Protein AF-A0A520WQX9-F1 (afdb_monomer)

Sequence (98 aa):
MEQYLPVLTLGVLGVLFVLLSIVASRLLAPERNTVAKRSAYECGITDQVAIPERFPVKFYLVAMLFIMFDIEIVFWYPWAVANDELGLFGLVAMTIFA

Solvent-accessible surface area (backbone atoms only — not comparable to full-atom values): 6171 Å² total; per-residue (Å²): 113,78,80,51,49,62,57,52,52,51,53,53,50,52,53,49,50,54,53,50,49,54,52,49,47,66,73,71,49,85,87,75,91,46,72,84,74,73,49,83,91,53,93,85,58,78,90,67,89,73,73,89,71,81,77,69,65,67,60,55,55,53,50,54,51,48,53,55,52,52,55,50,50,61,60,47,50,61,51,68,75,45,41,88,82,40,48,71,62,45,53,53,53,50,67,70,71,107

Structure (mmCIF, N/CA/C/O backbone):
data_AF-A0A520WQX9-F1
#
_entry.id   AF-A0A520WQX9-F1
#
loop_
_atom_site.group_PDB
_atom_site.id
_atom_site.type_symbol
_atom_site.label_atom_id
_atom_site.label_alt_id
_atom_site.label_comp_id
_atom_site.label_asym_id
_atom_site.label_entity_id
_atom_site.label_seq_id
_atom_site.pdbx_PDB_ins_code
_atom_site.Cartn_x
_atom_site.Cartn_y
_atom_site.Cartn_z
_atom_site.occupancy
_atom_site.B_iso_or_equiv
_atom_site.auth_seq_id
_atom_site.auth_comp_id
_atom_site.auth_asym_id
_atom_site.auth_atom_id
_atom_site.pdbx_PDB_model_num
ATOM 1 N N . MET A 1 1 ? 9.703 -1.768 23.730 1.00 62.31 1 MET A N 1
ATOM 2 C CA . MET A 1 1 ? 10.526 -1.230 22.620 1.00 62.31 1 MET A CA 1
ATOM 3 C C . MET A 1 1 ? 11.532 -2.249 22.095 1.00 62.31 1 MET A C 1
ATOM 5 O O . MET A 1 1 ? 11.623 -2.371 20.884 1.00 62.31 1 MET A O 1
ATOM 9 N N . GLU A 1 2 ? 12.182 -3.036 22.962 1.00 79.62 2 GLU A N 1
ATOM 10 C CA . GLU A 1 2 ? 13.033 -4.196 22.600 1.00 79.62 2 GLU A CA 1
ATOM 11 C C . GLU A 1 2 ? 12.425 -5.090 21.497 1.00 79.62 2 GLU A C 1
ATOM 13 O O . GLU A 1 2 ? 13.100 -5.499 20.562 1.00 79.62 2 GLU A O 1
ATOM 18 N N . GLN A 1 3 ? 11.111 -5.320 21.549 1.00 86.75 3 GLN A N 1
ATOM 19 C CA . GLN A 1 3 ? 10.391 -6.204 20.627 1.00 86.75 3 GLN A CA 1
ATOM 20 C C . GLN A 1 3 ? 10.190 -5.641 19.206 1.00 86.75 3 GLN A C 1
ATOM 22 O O . GLN A 1 3 ? 9.895 -6.397 18.286 1.00 86.75 3 GLN A O 1
ATOM 27 N N . TYR A 1 4 ? 10.391 -4.334 19.001 1.00 92.50 4 TYR A N 1
ATOM 28 C CA . TYR A 1 4 ? 10.351 -3.705 17.672 1.00 92.50 4 TYR A CA 1
ATOM 29 C C . TYR A 1 4 ? 11.709 -3.735 16.964 1.00 92.50 4 TYR A C 1
ATOM 31 O O . TYR A 1 4 ? 11.772 -3.568 15.746 1.00 92.50 4 TYR A O 1
ATOM 39 N N . LEU A 1 5 ? 12.795 -3.974 17.707 1.00 93.62 5 LEU A N 1
ATOM 40 C CA . LEU A 1 5 ? 14.146 -4.050 17.158 1.00 93.62 5 LEU A CA 1
ATOM 41 C C . LEU A 1 5 ? 14.257 -5.183 16.115 1.00 93.62 5 LEU A C 1
ATOM 43 O O . LEU A 1 5 ? 14.700 -4.889 15.005 1.00 93.62 5 LEU A O 1
ATOM 47 N N . PRO A 1 6 ? 13.752 -6.415 16.358 1.00 94.31 6 PRO A N 1
ATOM 48 C CA . PRO A 1 6 ? 13.700 -7.459 15.334 1.00 94.31 6 PRO A CA 1
ATOM 49 C C . PRO A 1 6 ? 12.962 -7.034 14.058 1.00 94.31 6 PRO A C 1
ATOM 51 O O . PRO A 1 6 ? 13.465 -7.250 12.958 1.00 94.31 6 PRO A O 1
ATOM 54 N N . VAL A 1 7 ? 11.811 -6.364 14.185 1.00 94.75 7 VAL A N 1
ATOM 55 C CA . VAL A 1 7 ? 11.006 -5.908 13.037 1.00 94.75 7 VAL A CA 1
ATOM 56 C C . VAL A 1 7 ? 11.786 -4.909 12.183 1.00 94.75 7 VAL A C 1
ATOM 58 O O . VAL A 1 7 ? 11.866 -5.064 10.964 1.00 94.75 7 VAL A O 1
ATOM 61 N N . LEU A 1 8 ? 12.422 -3.921 12.819 1.00 95.44 8 LEU A N 1
ATOM 62 C CA . LEU A 1 8 ? 13.261 -2.950 12.119 1.00 95.44 8 LEU A CA 1
ATOM 63 C C . LEU A 1 8 ? 14.471 -3.613 11.461 1.00 95.44 8 LEU A C 1
ATOM 65 O O . LEU A 1 8 ? 14.759 -3.333 10.299 1.00 95.44 8 LEU A O 1
ATOM 69 N N . THR A 1 9 ? 15.157 -4.513 12.168 1.00 95.69 9 THR A N 1
ATOM 70 C CA . THR A 1 9 ? 16.325 -5.210 11.609 1.00 95.69 9 THR A CA 1
ATOM 71 C C . THR A 1 9 ? 15.962 -6.058 10.395 1.00 95.69 9 THR A C 1
ATOM 73 O O . THR A 1 9 ? 16.687 -6.014 9.405 1.00 95.69 9 THR A O 1
ATOM 76 N N . LEU A 1 10 ? 14.823 -6.758 10.414 1.00 96.75 10 LEU A N 1
ATOM 77 C CA . LEU A 1 10 ? 14.329 -7.517 9.264 1.00 96.75 10 LEU A CA 1
ATOM 78 C C . LEU A 1 10 ? 13.960 -6.600 8.095 1.00 96.75 10 LEU A C 1
ATOM 80 O O . LEU A 1 10 ? 14.308 -6.906 6.956 1.00 96.75 10 LEU A O 1
ATOM 84 N N . GLY A 1 11 ? 13.316 -5.461 8.368 1.00 97.06 11 GLY A N 1
ATOM 85 C CA . GLY A 1 11 ? 13.018 -4.455 7.348 1.00 97.06 11 GLY A CA 1
ATOM 86 C C . GLY A 1 11 ? 14.286 -3.931 6.668 1.00 97.06 11 GLY A C 1
ATOM 87 O O . GLY A 1 11 ? 14.378 -3.925 5.440 1.00 97.06 11 GLY A O 1
ATOM 88 N N . VAL A 1 12 ? 15.301 -3.571 7.459 1.00 97.62 12 VAL A N 1
ATOM 89 C CA . VAL A 1 12 ? 16.604 -3.110 6.952 1.00 97.62 12 VAL A CA 1
ATOM 90 C C . VAL A 1 12 ? 17.316 -4.211 6.167 1.00 97.62 12 VAL A C 1
ATOM 92 O O . VAL A 1 12 ? 17.809 -3.949 5.070 1.00 97.62 12 VAL A O 1
ATOM 95 N N . LEU A 1 13 ? 17.344 -5.442 6.683 1.00 98.06 13 LEU A N 1
ATOM 96 C CA . LEU A 1 13 ? 17.959 -6.584 6.007 1.00 98.06 13 LEU A CA 1
ATOM 97 C C . LEU A 1 13 ? 17.274 -6.869 4.661 1.00 98.06 13 LEU A C 1
ATOM 99 O O . LEU A 1 13 ? 17.959 -7.115 3.672 1.00 98.06 13 LEU A O 1
ATOM 103 N N . GLY A 1 14 ? 15.941 -6.790 4.606 1.00 98.00 14 GLY A N 1
ATOM 104 C CA . GLY A 1 14 ? 15.163 -6.973 3.381 1.00 98.00 14 GLY A CA 1
ATOM 105 C C . GLY A 1 14 ? 15.482 -5.914 2.326 1.00 98.00 14 GLY A C 1
ATOM 106 O O . GLY A 1 14 ? 15.764 -6.252 1.176 1.00 98.00 14 GLY A O 1
ATOM 107 N N . VAL A 1 15 ? 15.526 -4.639 2.720 1.00 98.00 15 VAL A N 1
ATOM 108 C CA . VAL A 1 15 ? 15.932 -3.545 1.821 1.00 98.00 15 VAL A CA 1
ATOM 109 C C . VAL A 1 15 ? 17.370 -3.740 1.337 1.00 98.00 15 VAL A C 1
ATOM 111 O O . VAL A 1 15 ? 17.641 -3.635 0.140 1.00 98.00 15 VAL A O 1
ATOM 114 N N . LEU A 1 16 ? 18.291 -4.076 2.241 1.00 98.25 16 LEU A N 1
ATOM 115 C CA . LEU A 1 16 ? 19.694 -4.321 1.912 1.00 98.25 16 LEU A CA 1
ATOM 116 C C . LEU A 1 16 ? 19.851 -5.499 0.942 1.00 98.25 16 LEU A C 1
ATOM 118 O O . LEU A 1 16 ? 20.606 -5.399 -0.022 1.00 98.25 16 LEU A O 1
ATOM 122 N N . PHE A 1 17 ? 19.094 -6.577 1.135 1.00 97.94 17 PHE A N 1
ATOM 123 C CA . PHE A 1 17 ? 19.074 -7.721 0.229 1.00 97.94 17 PHE A CA 1
ATOM 124 C C . PHE A 1 17 ? 18.594 -7.339 -1.178 1.00 97.94 17 PHE A C 1
ATOM 126 O O . PHE A 1 17 ? 19.224 -7.733 -2.162 1.00 97.94 17 PHE A O 1
ATOM 133 N N . VAL A 1 18 ? 17.528 -6.536 -1.293 1.00 98.00 18 VAL A N 1
ATOM 134 C CA . VAL A 1 18 ? 17.037 -6.033 -2.590 1.00 98.00 18 VAL A CA 1
ATOM 135 C C . VAL A 1 18 ? 18.105 -5.186 -3.282 1.00 98.00 18 VAL A C 1
ATOM 137 O O . VAL A 1 18 ? 18.399 -5.405 -4.458 1.00 98.00 18 VAL A O 1
ATOM 140 N N . LEU A 1 19 ? 18.732 -4.257 -2.558 1.00 97.94 19 LEU A N 1
ATOM 141 C CA . LEU A 1 19 ? 19.773 -3.388 -3.110 1.00 97.94 19 LEU A CA 1
ATOM 142 C C . LEU A 1 19 ? 20.998 -4.184 -3.572 1.00 97.94 19 LEU A C 1
ATOM 144 O O . LEU A 1 19 ? 21.449 -4.006 -4.705 1.00 97.94 19 LEU A O 1
ATOM 148 N N . LEU A 1 20 ? 21.501 -5.099 -2.738 1.00 97.62 20 LEU A N 1
ATOM 149 C CA . LEU A 1 20 ? 22.619 -5.973 -3.096 1.00 97.62 20 LEU A CA 1
ATOM 150 C C . LEU A 1 20 ? 22.286 -6.844 -4.306 1.00 97.62 20 LEU A C 1
ATOM 152 O O . LEU A 1 20 ? 23.122 -6.984 -5.194 1.00 97.62 20 LEU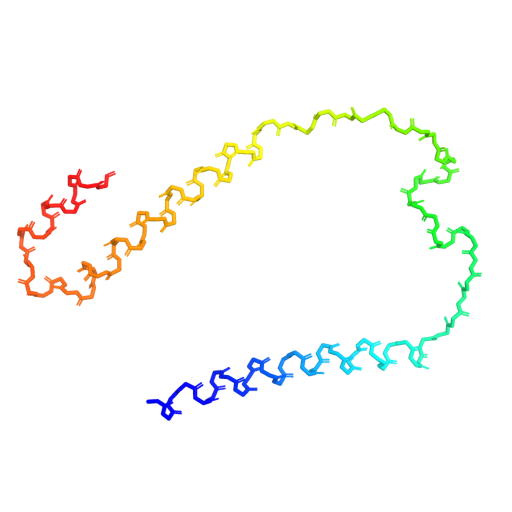 A O 1
ATOM 156 N N . SER A 1 21 ? 21.066 -7.377 -4.384 1.00 97.12 21 SER A N 1
ATOM 157 C CA . SER A 1 21 ? 20.620 -8.191 -5.519 1.00 97.12 21 SER A CA 1
ATOM 158 C C . SER A 1 21 ? 20.581 -7.385 -6.818 1.00 97.12 21 SER A C 1
ATOM 160 O O . SER A 1 21 ? 21.030 -7.872 -7.855 1.00 97.12 21 SER A O 1
ATOM 162 N N . ILE A 1 22 ? 20.107 -6.136 -6.776 1.00 96.50 22 ILE A N 1
ATOM 163 C CA . ILE A 1 22 ? 20.110 -5.237 -7.941 1.00 96.50 22 ILE A CA 1
ATOM 164 C C . ILE A 1 22 ? 21.546 -4.917 -8.375 1.00 96.50 22 ILE A C 1
ATOM 166 O O . ILE A 1 22 ? 21.846 -4.961 -9.570 1.00 96.50 22 ILE A O 1
ATOM 170 N N . VAL A 1 23 ? 22.441 -4.621 -7.428 1.00 96.44 23 VAL A N 1
ATOM 171 C CA . VAL A 1 23 ? 23.857 -4.335 -7.715 1.00 96.44 23 VAL A CA 1
ATOM 172 C C . VAL A 1 23 ? 24.552 -5.565 -8.298 1.00 96.44 23 VAL A C 1
ATOM 174 O O . VAL A 1 23 ? 25.181 -5.464 -9.348 1.00 96.44 23 VAL A O 1
ATOM 177 N N . ALA A 1 24 ? 24.391 -6.732 -7.675 1.00 96.00 24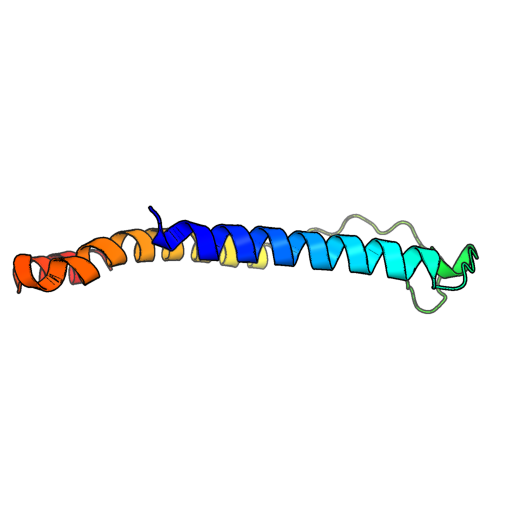 ALA A N 1
ATOM 178 C CA . ALA A 1 24 ? 24.952 -7.988 -8.161 1.00 96.00 24 ALA A CA 1
ATOM 179 C C . ALA A 1 24 ? 24.426 -8.335 -9.559 1.00 96.00 24 ALA A C 1
ATOM 181 O O . ALA A 1 24 ? 25.213 -8.682 -10.434 1.00 96.00 24 ALA A O 1
ATOM 182 N N . SER A 1 25 ? 23.121 -8.170 -9.797 1.00 94.00 25 SER A N 1
ATOM 183 C CA . SER A 1 25 ? 22.509 -8.369 -11.114 1.00 94.00 25 SER A CA 1
ATOM 184 C C . SER A 1 25 ? 23.143 -7.464 -12.172 1.00 94.00 25 SER A C 1
ATOM 186 O O . SER A 1 25 ? 23.531 -7.945 -13.231 1.00 94.00 25 SER A O 1
ATOM 188 N N . ARG A 1 26 ? 23.351 -6.176 -11.875 1.00 90.62 26 ARG A N 1
ATOM 189 C CA . ARG A 1 26 ? 24.012 -5.249 -12.811 1.00 90.62 26 ARG A CA 1
ATOM 190 C C . ARG A 1 26 ? 25.485 -5.573 -13.066 1.00 90.62 26 ARG A C 1
ATOM 192 O O . ARG A 1 26 ? 25.951 -5.325 -14.170 1.00 90.62 26 ARG A O 1
ATOM 199 N N . LEU A 1 27 ? 26.209 -6.090 -12.072 1.00 93.38 27 LEU A N 1
ATOM 200 C CA . LEU A 1 27 ? 27.633 -6.427 -12.203 1.00 93.38 27 LEU A CA 1
ATOM 201 C C . LEU A 1 27 ? 27.869 -7.765 -12.917 1.00 93.38 27 LEU A C 1
ATOM 203 O O . LEU A 1 27 ? 28.851 -7.906 -13.639 1.00 93.38 27 LEU A O 1
ATOM 207 N N . LEU A 1 28 ? 26.995 -8.750 -12.694 1.00 94.38 28 LEU A N 1
ATOM 208 C CA . LEU A 1 28 ? 27.136 -10.107 -13.230 1.00 94.38 28 LEU A CA 1
ATOM 209 C C . LEU A 1 28 ? 26.424 -10.293 -14.577 1.0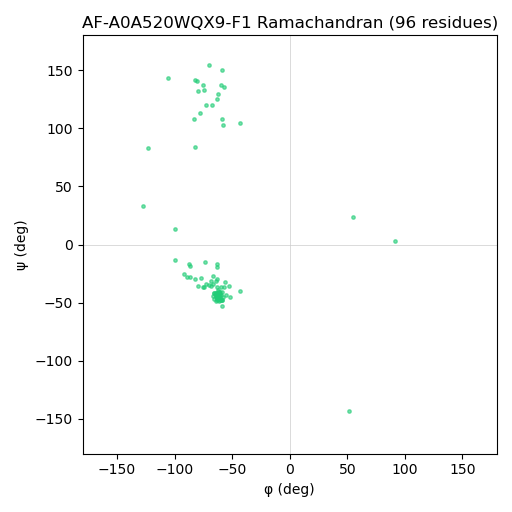0 94.38 28 LEU A C 1
ATOM 211 O O . LEU A 1 28 ? 26.794 -11.185 -15.341 1.00 94.38 28 LEU A O 1
ATOM 215 N N . ALA A 1 29 ? 25.391 -9.497 -14.879 1.00 89.94 29 ALA A N 1
ATOM 216 C CA . ALA A 1 29 ? 24.647 -9.641 -16.124 1.00 89.94 29 ALA A CA 1
ATOM 217 C C . ALA A 1 29 ? 25.429 -9.081 -17.328 1.00 89.94 29 ALA A C 1
ATOM 219 O O . ALA A 1 29 ? 25.968 -7.976 -17.262 1.00 89.94 29 ALA A O 1
ATOM 220 N N . PRO A 1 30 ? 25.440 -9.788 -18.474 1.00 86.19 30 PRO A N 1
ATOM 221 C CA . PRO A 1 30 ? 26.035 -9.271 -19.697 1.00 86.19 30 PRO A CA 1
ATOM 222 C C . PRO A 1 30 ? 25.222 -8.089 -20.236 1.00 86.19 30 PRO A C 1
ATOM 224 O O . PRO A 1 30 ? 24.046 -8.219 -20.593 1.00 86.19 30 PRO A O 1
ATOM 227 N N . GLU A 1 31 ? 25.865 -6.932 -20.350 1.00 80.81 31 GLU A N 1
ATOM 228 C CA . GLU A 1 31 ? 25.222 -5.714 -20.828 1.00 80.81 31 GLU A CA 1
ATOM 229 C C . GLU A 1 31 ? 25.090 -5.735 -22.363 1.00 80.81 31 GLU A C 1
ATOM 231 O O . GLU A 1 31 ? 26.072 -5.708 -23.104 1.00 80.81 31 GLU A O 1
ATOM 236 N N . ARG A 1 32 ? 23.854 -5.810 -22.879 1.00 83.00 32 ARG A N 1
ATOM 237 C CA . ARG A 1 32 ? 23.563 -5.769 -24.327 1.00 83.00 32 ARG A CA 1
ATOM 238 C C . ARG A 1 32 ? 22.606 -4.62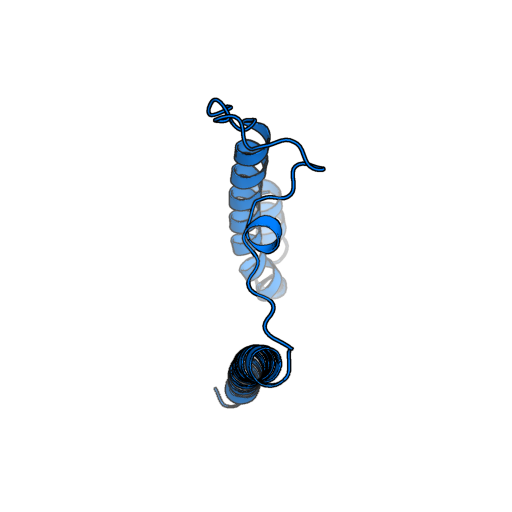2 -24.628 1.00 83.00 32 ARG A C 1
ATOM 240 O O . ARG A 1 32 ? 21.397 -4.822 -24.733 1.00 83.00 32 ARG A O 1
ATOM 247 N N . ASN A 1 33 ? 23.172 -3.428 -24.762 1.00 81.06 33 ASN A N 1
ATOM 248 C CA . ASN A 1 33 ? 22.453 -2.180 -25.003 1.00 81.06 33 ASN A CA 1
ATOM 249 C C . ASN A 1 33 ? 22.125 -1.993 -26.490 1.00 81.06 33 ASN A C 1
ATOM 251 O O . ASN A 1 33 ? 22.845 -1.318 -27.218 1.00 81.06 33 ASN A O 1
ATOM 255 N N . THR A 1 34 ? 21.027 -2.589 -26.947 1.00 87.38 34 THR A N 1
ATOM 256 C CA . THR A 1 34 ? 20.485 -2.357 -28.296 1.00 87.38 34 THR A CA 1
ATOM 257 C C . THR A 1 34 ? 19.234 -1.489 -28.198 1.00 87.38 34 THR A C 1
ATOM 259 O O . THR A 1 34 ? 18.446 -1.669 -27.272 1.00 87.38 34 THR A O 1
ATOM 262 N N . VAL A 1 35 ? 19.018 -0.585 -29.158 1.00 84.25 35 VAL A N 1
ATOM 263 C CA . VAL A 1 35 ? 17.831 0.295 -29.209 1.00 84.25 35 VAL A CA 1
ATOM 264 C C . VAL A 1 35 ? 16.533 -0.515 -29.099 1.00 84.25 35 VAL A C 1
ATOM 266 O O . VAL A 1 35 ? 15.702 -0.219 -28.250 1.00 84.25 35 VAL A O 1
ATOM 269 N N . ALA A 1 36 ? 16.433 -1.623 -29.839 1.00 83.62 36 ALA A N 1
ATOM 270 C CA . ALA A 1 36 ? 15.278 -2.526 -29.818 1.00 83.62 36 ALA A CA 1
ATOM 271 C C . ALA A 1 36 ? 15.018 -3.230 -28.467 1.00 83.62 36 ALA A C 1
ATOM 273 O O . ALA A 1 36 ? 13.925 -3.729 -28.238 1.00 83.62 36 ALA A O 1
ATOM 274 N N . LYS A 1 37 ? 16.009 -3.313 -27.566 1.00 83.62 37 LYS A N 1
ATOM 275 C CA . LYS A 1 37 ? 15.820 -3.875 -26.212 1.00 83.62 37 LYS A CA 1
ATOM 276 C C . LYS A 1 37 ? 15.341 -2.838 -25.199 1.00 83.62 37 LYS A C 1
ATOM 278 O O . LYS A 1 37 ? 14.898 -3.215 -24.121 1.00 83.62 37 LYS A O 1
ATOM 283 N N . ARG A 1 38 ? 15.515 -1.551 -25.511 1.00 86.44 38 ARG A N 1
ATOM 284 C CA . ARG A 1 38 ? 15.117 -0.424 -24.658 1.00 86.44 38 ARG A CA 1
ATOM 285 C C . ARG A 1 38 ? 13.794 0.205 -25.099 1.00 86.44 38 ARG A C 1
ATOM 287 O O . ARG A 1 38 ? 13.252 1.005 -24.346 1.00 86.44 38 ARG A O 1
ATOM 294 N N . SER A 1 39 ? 13.304 -0.124 -26.294 1.00 85.50 39 SER A N 1
ATOM 295 C CA . SER A 1 39 ? 11.982 0.285 -26.768 1.00 85.50 39 SER A CA 1
ATOM 296 C C . SER A 1 39 ? 10.872 -0.445 -2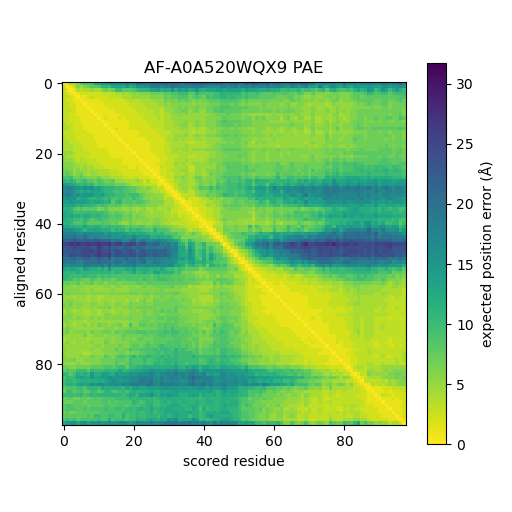6.013 1.00 85.50 39 SER A C 1
ATOM 298 O O . SER A 1 39 ? 11.078 -1.557 -25.518 1.00 85.50 39 SER A O 1
ATOM 300 N N . ALA A 1 40 ? 9.692 0.172 -25.945 1.00 85.75 40 ALA A N 1
ATOM 301 C CA . ALA A 1 40 ? 8.499 -0.488 -25.435 1.00 85.75 40 ALA A CA 1
ATOM 302 C C . ALA A 1 40 ? 8.179 -1.738 -26.271 1.00 85.75 40 ALA A C 1
ATOM 304 O O . ALA A 1 40 ? 8.527 -1.842 -27.450 1.00 85.75 40 ALA A O 1
ATOM 305 N N . TYR A 1 41 ? 7.560 -2.728 -25.632 1.00 83.81 41 TYR A N 1
ATOM 306 C CA . TYR A 1 41 ? 7.160 -3.947 -26.317 1.00 83.81 41 TYR A CA 1
ATOM 307 C C . TYR A 1 41 ? 5.816 -3.733 -27.019 1.00 83.81 41 TYR A C 1
ATOM 309 O O . TYR A 1 41 ? 4.785 -3.690 -26.361 1.00 83.81 41 TYR A O 1
ATOM 317 N N . GLU A 1 42 ? 5.849 -3.653 -28.349 1.00 84.69 42 GLU A N 1
ATOM 318 C CA . GLU A 1 42 ? 4.671 -3.484 -29.221 1.00 84.69 42 GLU A CA 1
ATOM 319 C C . GLU A 1 42 ? 4.628 -4.560 -30.327 1.00 84.69 42 GLU A C 1
ATOM 321 O O . GLU A 1 42 ? 4.242 -4.321 -31.469 1.00 84.69 42 GLU A O 1
ATOM 326 N N . CYS A 1 43 ? 5.114 -5.773 -30.030 1.00 82.31 43 CYS A N 1
ATOM 327 C CA . CYS A 1 43 ? 5.157 -6.902 -30.979 1.00 82.31 43 CYS A CA 1
ATOM 328 C C . CYS A 1 43 ? 5.875 -6.611 -32.321 1.00 82.31 43 CYS A C 1
ATOM 330 O O . CYS A 1 43 ? 5.636 -7.299 -33.312 1.00 82.31 43 CYS A O 1
ATOM 332 N N . GLY A 1 44 ? 6.777 -5.624 -32.361 1.00 80.31 44 GLY A N 1
ATOM 333 C CA . GLY A 1 44 ? 7.502 -5.217 -33.574 1.00 80.31 44 GLY A CA 1
ATOM 334 C C . GLY A 1 44 ? 6.823 -4.109 -34.386 1.00 80.31 44 GLY A C 1
ATOM 335 O O . GLY A 1 44 ? 7.346 -3.728 -35.433 1.00 80.31 44 GLY A O 1
ATOM 336 N N . ILE A 1 45 ? 5.698 -3.570 -33.908 1.00 76.81 45 ILE A N 1
ATOM 337 C CA . ILE A 1 45 ? 5.090 -2.346 -34.432 1.00 76.81 45 ILE A CA 1
ATOM 338 C C . ILE A 1 45 ? 5.856 -1.156 -33.844 1.00 76.81 45 ILE A C 1
ATOM 340 O O . ILE A 1 45 ? 6.144 -1.115 -32.653 1.00 76.81 45 ILE A O 1
ATOM 344 N N . THR A 1 46 ? 6.247 -0.204 -34.687 1.00 73.19 46 THR A N 1
ATOM 345 C CA . THR A 1 46 ? 6.944 1.007 -34.240 1.00 73.19 46 THR A CA 1
ATOM 346 C C . THR A 1 46 ? 5.971 1.954 -33.553 1.00 73.19 46 THR A C 1
ATOM 348 O O . THR A 1 46 ? 4.914 2.234 -34.123 1.00 73.19 46 THR A O 1
ATOM 351 N N . ASP A 1 47 ? 6.368 2.471 -32.389 1.00 67.00 47 ASP A N 1
ATOM 352 C CA . ASP A 1 47 ? 5.602 3.394 -31.549 1.00 67.00 47 ASP A CA 1
ATOM 353 C C . ASP A 1 47 ? 4.921 4.496 -32.379 1.00 67.00 47 ASP A C 1
ATOM 355 O O . ASP A 1 47 ? 5.550 5.446 -32.852 1.00 67.00 47 ASP A O 1
ATOM 359 N N . GLN A 1 48 ? 3.607 4.371 -32.563 1.00 68.56 48 GLN A N 1
ATOM 360 C CA . GLN A 1 48 ? 2.774 5.497 -32.965 1.00 68.56 48 GLN A CA 1
ATOM 361 C C . GLN A 1 48 ? 2.492 6.309 -31.703 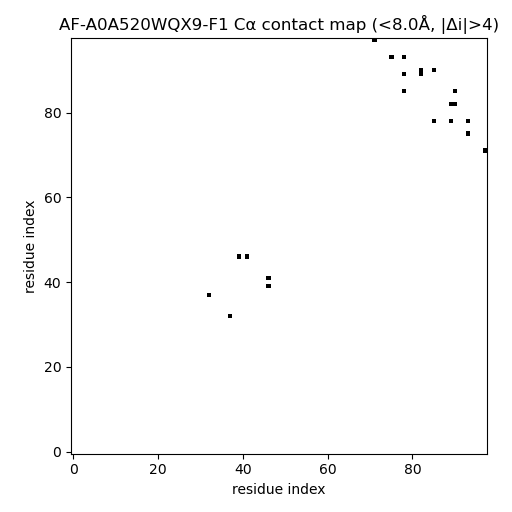1.00 68.56 48 GLN A C 1
ATOM 363 O O . GLN A 1 48 ? 2.285 5.736 -30.635 1.00 68.56 48 GL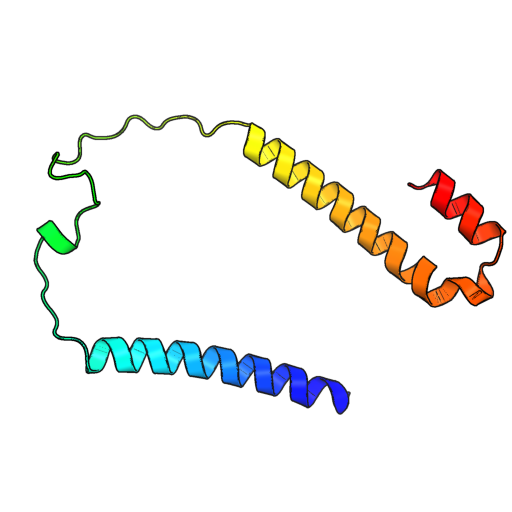N A O 1
ATOM 368 N N . VAL A 1 49 ? 2.495 7.640 -31.803 1.00 69.94 49 VAL A N 1
ATOM 369 C CA . VAL A 1 49 ? 2.143 8.510 -30.672 1.00 69.94 49 VAL A CA 1
ATOM 370 C C . VAL A 1 49 ? 0.729 8.149 -30.221 1.00 69.94 49 VAL A C 1
ATOM 372 O O . VAL A 1 49 ? -0.247 8.499 -30.885 1.00 69.94 49 VAL A O 1
ATOM 375 N N . ALA A 1 50 ? 0.627 7.411 -29.115 1.00 71.31 50 ALA A N 1
ATOM 376 C CA . ALA A 1 50 ? -0.650 7.022 -28.550 1.00 71.31 50 ALA A CA 1
ATOM 377 C C . ALA A 1 50 ? -1.393 8.289 -28.118 1.00 71.31 50 ALA A C 1
ATOM 379 O O . ALA A 1 50 ? -0.873 9.113 -27.361 1.00 71.31 50 ALA A O 1
ATOM 380 N N . ILE A 1 51 ? -2.615 8.458 -28.622 1.00 75.62 51 ILE A N 1
ATOM 381 C CA . ILE A 1 51 ? -3.508 9.512 -28.149 1.00 75.62 51 ILE A CA 1
ATOM 382 C C . ILE A 1 51 ? -3.780 9.212 -26.671 1.00 75.62 51 ILE A C 1
ATOM 384 O O . ILE A 1 51 ? -4.135 8.074 -26.361 1.00 75.62 51 ILE A O 1
ATOM 388 N N . PRO A 1 52 ? -3.614 10.179 -25.751 1.00 76.06 52 PRO A N 1
ATOM 389 C CA . PRO A 1 52 ? -3.865 9.939 -24.338 1.00 76.06 52 PRO A CA 1
ATOM 390 C C . PRO A 1 52 ? -5.316 9.495 -24.136 1.00 76.06 52 PRO A C 1
ATOM 392 O O . PRO A 1 52 ? -6.255 10.283 -24.274 1.00 76.06 52 PRO A O 1
ATOM 395 N N . GLU A 1 53 ? -5.494 8.214 -23.826 1.00 81.50 53 GLU A N 1
ATOM 396 C CA . GLU A 1 53 ? -6.794 7.643 -23.517 1.00 81.50 53 GLU A CA 1
ATOM 397 C C . GLU A 1 53 ? -7.140 7.927 -22.055 1.00 81.50 53 GLU A C 1
ATOM 399 O O . GLU A 1 53 ? -6.291 7.913 -21.158 1.00 81.50 53 GLU A O 1
ATOM 404 N N . ARG A 1 54 ? -8.416 8.219 -21.796 1.00 85.38 54 ARG A N 1
ATOM 405 C CA . ARG A 1 54 ? -8.892 8.394 -20.426 1.00 85.38 54 ARG A CA 1
ATOM 406 C C . ARG A 1 54 ? -8.950 7.028 -19.763 1.00 85.38 54 ARG A C 1
ATOM 408 O O . ARG A 1 54 ? -9.712 6.163 -20.187 1.0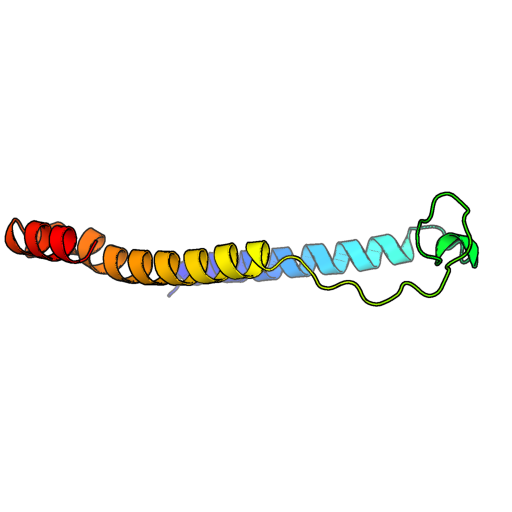0 85.38 54 ARG A O 1
ATOM 415 N N . PHE A 1 55 ? -8.204 6.863 -18.677 1.00 86.00 55 PHE A N 1
ATOM 416 C CA . PHE A 1 55 ? -8.327 5.670 -17.854 1.00 86.00 55 PHE A CA 1
ATOM 417 C C . PHE A 1 55 ? -9.763 5.534 -17.315 1.00 86.00 55 PHE A C 1
ATOM 419 O O . PHE A 1 55 ? -10.356 6.525 -16.875 1.00 86.00 55 PHE A O 1
ATOM 426 N N . PRO A 1 56 ? -10.343 4.321 -17.325 1.00 91.56 56 PRO A N 1
ATOM 427 C CA . PRO A 1 56 ? -11.683 4.089 -16.802 1.00 91.56 56 PRO A CA 1
ATOM 428 C C . PRO A 1 56 ? -11.840 4.515 -15.333 1.00 91.56 56 PRO A C 1
ATOM 430 O O . PRO A 1 56 ? -11.044 4.134 -14.476 1.00 91.56 56 PRO A O 1
ATOM 433 N N . VAL A 1 57 ? -12.939 5.207 -15.009 1.00 93.38 57 VAL A N 1
ATOM 434 C CA . VAL A 1 57 ? -13.241 5.709 -13.646 1.00 93.38 57 VAL A CA 1
ATOM 435 C C . VAL A 1 57 ? -13.428 4.577 -12.621 1.00 93.38 57 VAL A C 1
ATOM 437 O O . VAL A 1 57 ? -13.316 4.797 -11.419 1.00 93.38 57 VAL A O 1
ATOM 440 N N . LYS A 1 58 ? -13.640 3.333 -13.069 1.00 94.69 58 LYS A N 1
ATOM 441 C CA . LYS A 1 58 ? -13.781 2.158 -12.190 1.00 94.69 58 LYS A CA 1
ATOM 442 C C . LYS A 1 58 ? -12.627 2.004 -11.190 1.00 94.69 58 LYS A C 1
ATOM 444 O O . LYS A 1 58 ? -12.875 1.629 -10.052 1.00 94.69 58 LYS A O 1
ATOM 449 N N . PHE A 1 59 ? -11.392 2.346 -11.571 1.00 94.25 59 PHE A N 1
ATOM 450 C CA . PHE A 1 59 ? -10.241 2.272 -10.662 1.00 94.25 59 PHE A CA 1
ATOM 451 C C . PHE A 1 59 ? -10.326 3.303 -9.533 1.00 94.25 59 PHE A C 1
ATOM 453 O O . PHE A 1 59 ? -9.966 3.001 -8.400 1.00 94.25 59 PHE A O 1
ATOM 460 N N . TYR A 1 60 ? -10.860 4.491 -9.827 1.00 95.31 60 TYR A N 1
ATOM 461 C CA . TYR A 1 60 ? -11.107 5.519 -8.821 1.00 95.31 60 TYR A CA 1
ATOM 462 C C . TYR A 1 60 ? -12.192 5.083 -7.833 1.00 95.31 60 TYR A C 1
ATOM 464 O O . TYR A 1 60 ? -11.997 5.212 -6.630 1.00 95.31 60 TYR A O 1
ATOM 472 N N . LEU A 1 61 ? -13.298 4.510 -8.322 1.00 96.56 61 LEU A N 1
ATOM 473 C CA . LEU A 1 61 ? -14.367 4.011 -7.450 1.00 96.56 61 LEU A CA 1
ATOM 474 C C . LEU A 1 61 ? -13.865 2.906 -6.514 1.00 96.56 61 LEU A C 1
ATOM 476 O O . LEU A 1 61 ? -14.172 2.934 -5.326 1.00 96.56 61 LEU A O 1
ATOM 480 N N . VAL A 1 62 ? -13.049 1.978 -7.027 1.00 96.81 62 VAL A N 1
ATOM 481 C CA . VAL A 1 62 ? -12.426 0.924 -6.212 1.00 96.81 62 VAL A CA 1
ATOM 482 C C . VAL A 1 62 ? -11.480 1.519 -5.166 1.00 96.81 62 VAL A C 1
ATOM 484 O O . VAL A 1 62 ? -11.547 1.126 -4.007 1.00 96.81 62 VAL A O 1
ATOM 487 N N . ALA A 1 63 ? -10.636 2.485 -5.536 1.00 97.38 63 ALA A N 1
ATOM 488 C CA . ALA A 1 63 ? -9.713 3.124 -4.597 1.00 97.38 63 ALA A CA 1
ATOM 489 C C . ALA A 1 63 ? -10.443 3.933 -3.512 1.00 97.38 63 ALA A C 1
ATOM 491 O O . ALA A 1 63 ? -10.088 3.850 -2.340 1.00 97.38 63 ALA A O 1
ATOM 492 N N . MET A 1 64 ? -11.484 4.681 -3.884 1.00 97.25 64 MET A N 1
ATOM 493 C CA . MET A 1 64 ? -12.307 5.442 -2.942 1.00 97.25 64 MET A CA 1
ATOM 494 C C . MET A 1 64 ? -13.009 4.514 -1.947 1.00 97.25 64 MET A C 1
ATOM 496 O O . MET A 1 64 ? -12.987 4.777 -0.747 1.00 97.25 64 MET A O 1
ATOM 500 N N . LEU A 1 65 ? -13.576 3.409 -2.436 1.00 97.12 65 LEU A N 1
ATOM 501 C CA . LEU A 1 65 ? -14.214 2.399 -1.598 1.00 97.12 65 LEU A CA 1
ATOM 502 C C . LEU A 1 65 ? -13.204 1.713 -0.666 1.00 97.12 65 LEU A C 1
ATOM 504 O O . LEU A 1 65 ? -13.495 1.525 0.510 1.00 97.12 65 LEU A O 1
ATOM 508 N N . PHE A 1 66 ? -12.008 1.391 -1.169 1.00 97.31 66 PHE A N 1
ATOM 509 C CA . PHE A 1 66 ? -10.921 0.830 -0.365 1.00 97.31 66 PHE A CA 1
ATOM 510 C C . PHE A 1 66 ? -10.529 1.766 0.781 1.00 97.31 66 PHE A C 1
ATOM 512 O O . PHE A 1 66 ? -10.472 1.322 1.919 1.00 97.31 66 PHE A O 1
ATOM 519 N N . ILE A 1 67 ? -10.330 3.060 0.507 1.00 96.94 67 ILE A N 1
ATOM 520 C CA . ILE A 1 67 ? -9.987 4.050 1.542 1.00 96.94 67 ILE A CA 1
ATOM 521 C C . ILE A 1 67 ? -11.105 4.165 2.585 1.00 96.94 67 ILE A C 1
ATOM 523 O O . ILE A 1 67 ? -10.824 4.236 3.778 1.00 96.94 67 ILE A O 1
ATOM 527 N N . MET A 1 68 ? -12.366 4.179 2.145 1.00 96.12 68 MET A N 1
ATOM 528 C CA . MET A 1 68 ? -13.519 4.258 3.043 1.00 96.12 68 MET A CA 1
ATOM 529 C C . MET A 1 68 ? -13.572 3.055 3.997 1.00 96.12 68 MET A C 1
ATOM 531 O O . MET A 1 68 ? -13.686 3.251 5.205 1.00 96.12 68 MET A O 1
ATOM 535 N N . PHE A 1 69 ? -13.427 1.833 3.475 1.00 95.94 69 PHE A N 1
ATOM 536 C CA . PHE A 1 69 ? -13.423 0.619 4.297 1.00 95.94 69 PHE A CA 1
ATOM 537 C C . PHE A 1 69 ? -12.171 0.478 5.165 1.00 95.94 69 PHE A C 1
ATOM 539 O O . PHE A 1 69 ? -12.267 -0.011 6.284 1.00 95.94 69 PHE A O 1
ATOM 546 N N . ASP A 1 70 ? -11.003 0.911 4.691 1.00 96.88 70 ASP A N 1
ATOM 547 C CA . ASP A 1 70 ? -9.773 0.882 5.491 1.00 96.88 70 ASP A CA 1
ATOM 548 C C . ASP A 1 70 ? -9.914 1.785 6.728 1.00 96.88 70 ASP A C 1
ATOM 550 O O . ASP A 1 70 ? -9.616 1.379 7.851 1.00 96.88 70 ASP A O 1
ATOM 554 N N . ILE A 1 71 ? -10.498 2.978 6.555 1.00 94.62 71 ILE A N 1
ATOM 555 C CA . ILE A 1 71 ? -10.838 3.867 7.675 1.00 94.62 71 ILE A CA 1
ATOM 556 C C . ILE A 1 71 ? -11.838 3.202 8.627 1.00 94.62 71 ILE A C 1
ATOM 558 O O . ILE A 1 71 ? -11.674 3.307 9.842 1.00 94.62 71 ILE A O 1
ATOM 562 N N . GLU A 1 72 ? -12.852 2.511 8.110 1.00 94.19 72 GLU A N 1
ATOM 563 C CA . GLU A 1 72 ? -13.809 1.785 8.946 1.00 94.19 72 GLU A CA 1
ATOM 564 C C . GLU A 1 72 ? -13.103 0.721 9.800 1.00 94.19 72 GLU A C 1
ATOM 566 O O . GLU A 1 72 ? -13.259 0.703 11.021 1.00 94.19 72 GLU A O 1
ATOM 571 N N . ILE A 1 73 ? -12.230 -0.094 9.200 1.00 93.69 73 ILE A N 1
ATOM 572 C CA . ILE A 1 73 ? -11.454 -1.125 9.905 1.00 93.69 73 ILE A CA 1
ATOM 573 C C . ILE A 1 73 ? -10.564 -0.508 10.997 1.00 93.69 73 ILE A C 1
ATOM 575 O O . ILE A 1 73 ? -10.440 -1.075 12.088 1.00 93.69 73 ILE A O 1
ATOM 579 N N . VAL A 1 74 ? -9.993 0.679 10.760 1.00 94.44 74 VAL A N 1
ATOM 580 C CA . VAL A 1 74 ? -9.240 1.422 11.785 1.00 94.44 74 VAL A CA 1
ATOM 581 C C . VAL A 1 74 ? -10.088 1.696 13.034 1.00 94.44 74 VAL A C 1
ATOM 583 O O . VAL A 1 74 ? -9.562 1.592 14.144 1.00 94.44 74 VAL A O 1
ATOM 586 N N . PHE A 1 75 ? -11.389 1.969 12.895 1.00 90.25 75 PHE A N 1
ATOM 587 C CA . PHE A 1 75 ? -12.305 2.124 14.035 1.00 90.25 75 PHE A CA 1
ATOM 588 C C . PHE A 1 75 ? -12.720 0.795 14.672 1.00 90.25 75 PHE A C 1
ATOM 590 O O . PHE A 1 75 ? -12.967 0.741 15.880 1.00 90.25 75 PHE A O 1
ATOM 597 N N . TRP A 1 76 ? -12.748 -0.291 13.902 1.00 90.62 76 TRP A N 1
ATOM 598 C CA . TRP A 1 76 ? -13.013 -1.626 14.435 1.00 90.62 76 TRP A CA 1
ATOM 599 C C . TRP A 1 76 ? -11.882 -2.148 15.335 1.00 90.62 76 TRP A C 1
ATOM 601 O O . TRP A 1 76 ? -12.168 -2.867 16.293 1.00 90.62 76 TRP A O 1
ATOM 611 N N . TYR A 1 77 ? -10.617 -1.776 15.099 1.00 91.44 77 TYR A N 1
ATOM 612 C CA . TYR A 1 77 ? -9.483 -2.269 15.899 1.00 91.44 77 TYR A CA 1
ATOM 613 C C . TYR A 1 77 ? -9.578 -1.943 17.404 1.00 91.44 77 TYR A C 1
ATOM 615 O O . TYR A 1 77 ? -9.481 -2.877 18.203 1.00 91.44 77 TYR A O 1
ATOM 623 N N . PRO A 1 78 ? -9.779 -0.679 17.840 1.00 90.38 78 PRO A N 1
ATOM 624 C CA . PRO A 1 78 ? -9.923 -0.363 19.260 1.00 90.38 78 PRO A CA 1
ATOM 625 C C . PRO A 1 78 ? -11.093 -1.090 19.920 1.00 90.38 78 PRO A C 1
ATOM 627 O O . PRO A 1 78 ? -10.946 -1.587 21.034 1.00 90.38 78 PRO A O 1
ATOM 630 N N . TRP A 1 79 ? -12.233 -1.190 19.228 1.00 90.00 79 TRP A N 1
ATOM 631 C CA . TRP A 1 79 ? -13.386 -1.925 19.740 1.00 90.00 79 TRP A CA 1
ATOM 632 C C . TRP A 1 79 ? -13.079 -3.416 19.910 1.00 90.00 79 TRP A C 1
ATOM 634 O O . TRP A 1 79 ? -13.372 -3.975 20.962 1.00 90.00 79 TRP A O 1
ATOM 644 N N . ALA A 1 80 ? -12.433 -4.045 18.924 1.00 88.94 80 ALA A N 1
ATOM 645 C CA . ALA A 1 80 ? -12.073 -5.459 18.985 1.00 88.94 80 ALA A CA 1
ATOM 646 C C . ALA A 1 80 ? -11.086 -5.763 20.125 1.00 88.94 80 ALA A C 1
ATOM 648 O O . ALA A 1 80 ? -11.194 -6.804 20.768 1.00 88.94 80 ALA A O 1
ATOM 649 N N . VAL A 1 81 ? -10.143 -4.853 20.396 1.00 91.81 81 VAL A N 1
ATOM 650 C CA . VAL A 1 81 ? -9.164 -5.004 21.485 1.00 91.81 81 VAL A CA 1
ATOM 651 C C . VAL A 1 81 ? -9.793 -4.758 22.862 1.00 91.81 81 VAL A C 1
ATOM 653 O O . VAL A 1 81 ? -9.430 -5.440 23.815 1.00 91.81 81 VAL A O 1
ATOM 656 N N . ALA A 1 82 ? -10.729 -3.813 22.980 1.00 88.50 82 ALA A N 1
ATOM 657 C CA . ALA A 1 82 ? -11.351 -3.424 24.251 1.00 88.50 82 ALA A CA 1
ATOM 658 C C . ALA A 1 82 ? -12.742 -4.050 24.487 1.00 88.50 82 ALA A C 1
ATOM 660 O O . ALA A 1 82 ? -13.477 -3.615 25.376 1.00 88.50 82 ALA A O 1
ATOM 661 N N . ASN A 1 83 ? -13.133 -5.054 23.696 1.00 85.12 83 ASN A N 1
ATOM 662 C CA . ASN A 1 83 ? -14.488 -5.615 23.708 1.00 85.12 83 ASN A CA 1
ATOM 663 C C . ASN A 1 83 ? -14.928 -6.120 25.098 1.00 85.12 83 ASN A C 1
ATOM 665 O O . ASN A 1 83 ? -16.102 -6.005 25.454 1.00 85.12 83 ASN A O 1
ATOM 669 N N . ASP A 1 84 ? -13.983 -6.613 25.902 1.00 82.19 84 ASP A N 1
ATOM 670 C CA . ASP A 1 84 ? -14.236 -7.117 27.256 1.00 82.19 84 ASP A CA 1
ATOM 671 C C . ASP A 1 84 ? -14.749 -6.030 28.222 1.00 82.19 84 ASP A C 1
ATOM 673 O O . ASP A 1 84 ? -15.525 -6.329 29.130 1.00 82.19 84 ASP A O 1
ATOM 677 N N . GLU A 1 85 ? -14.374 -4.763 28.015 1.00 86.00 85 GLU A N 1
ATOM 678 C CA . GLU A 1 85 ? -14.813 -3.626 28.843 1.00 86.00 85 GLU A CA 1
ATOM 679 C C . GLU A 1 85 ? -16.118 -2.993 28.332 1.00 86.00 85 GLU A C 1
ATOM 681 O O . GLU A 1 85 ? -16.897 -2.426 29.100 1.00 86.00 85 GLU A O 1
ATOM 686 N N . LEU A 1 86 ? -16.366 -3.091 27.025 1.00 84.75 86 LEU A N 1
ATOM 687 C CA . LEU A 1 86 ? -17.466 -2.424 26.322 1.00 84.75 86 LEU A CA 1
ATOM 688 C C . LEU A 1 86 ? -18.780 -3.226 26.343 1.00 84.75 86 LEU A C 1
ATOM 690 O O . LEU A 1 86 ? -19.868 -2.640 26.268 1.00 84.75 86 LEU A O 1
ATOM 694 N N . GLY A 1 87 ? -18.689 -4.557 26.436 1.00 85.25 87 GLY A N 1
ATOM 695 C CA . GLY A 1 87 ? -19.832 -5.462 26.549 1.00 85.25 87 GLY A CA 1
ATOM 696 C C . GLY A 1 87 ? -20.913 -5.239 25.481 1.00 85.25 87 GLY A C 1
ATOM 697 O O . GLY A 1 87 ? -20.642 -4.910 24.326 1.00 85.25 87 GLY A O 1
ATOM 698 N N . LEU A 1 88 ? -22.181 -5.401 25.870 1.00 87.38 88 LEU A N 1
ATOM 699 C CA . LEU A 1 88 ? -23.322 -5.298 24.950 1.00 87.38 88 LEU A CA 1
ATOM 700 C C . LEU A 1 88 ? -23.487 -3.889 24.348 1.00 87.38 88 LEU A C 1
ATOM 702 O O . LEU A 1 88 ? -23.945 -3.754 23.216 1.00 87.38 88 LEU A O 1
ATOM 706 N N . PHE A 1 89 ? -23.109 -2.842 25.088 1.00 88.06 89 PHE A N 1
ATOM 707 C CA . PHE A 1 89 ? -23.215 -1.461 24.616 1.00 88.06 89 PHE A CA 1
ATOM 708 C C . PHE A 1 89 ? -22.278 -1.201 23.433 1.00 88.06 89 PHE A C 1
ATOM 710 O O . PHE A 1 89 ? -22.721 -0.680 22.410 1.00 88.06 89 PHE A O 1
ATOM 717 N N . GLY A 1 90 ? -21.013 -1.623 23.534 1.00 87.62 90 GLY A N 1
ATOM 718 C CA . GLY A 1 90 ? -20.073 -1.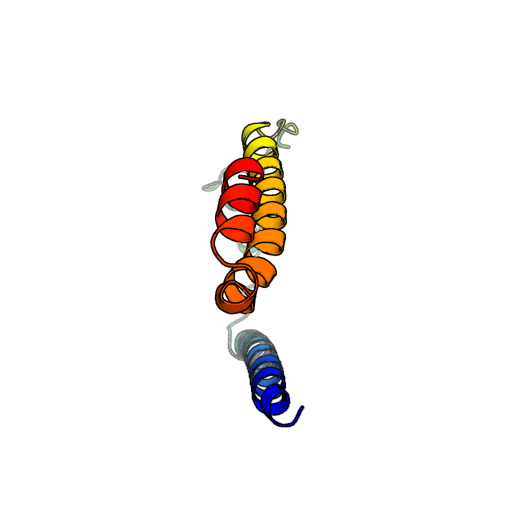510 22.418 1.00 87.62 90 GLY A CA 1
ATOM 719 C C . GLY A 1 90 ? -20.512 -2.312 21.201 1.00 87.62 90 GLY A C 1
ATOM 720 O O . GLY A 1 90 ? -20.395 -1.822 20.084 1.00 87.62 90 GLY A O 1
ATOM 721 N N . LEU A 1 91 ? -21.068 -3.510 21.404 1.00 87.50 91 LEU A N 1
ATOM 722 C CA . LEU A 1 91 ? -21.579 -4.329 20.304 1.00 87.50 91 LEU A CA 1
ATOM 723 C C . LEU A 1 91 ? -22.701 -3.610 19.541 1.00 87.50 91 LEU A C 1
ATOM 725 O O . LEU A 1 91 ? -22.653 -3.526 18.314 1.00 87.50 91 LEU A O 1
ATOM 729 N N . VAL A 1 92 ? -23.683 -3.044 20.249 1.00 91.50 92 VAL A N 1
ATOM 730 C CA . VAL A 1 92 ? -24.781 -2.297 19.613 1.00 91.50 92 VAL A CA 1
ATOM 731 C C . VAL A 1 92 ? -24.259 -1.045 18.907 1.00 91.50 92 VAL A C 1
ATOM 733 O O . VAL A 1 92 ? -24.635 -0.799 17.764 1.00 91.50 92 VAL A O 1
ATOM 736 N N . ALA A 1 93 ? -23.365 -0.285 19.546 1.00 88.94 93 ALA A N 1
ATOM 737 C CA . ALA A 1 93 ? -22.790 0.923 18.958 1.00 88.94 93 ALA A CA 1
ATOM 738 C C . ALA A 1 93 ? -22.014 0.632 17.661 1.00 88.94 93 ALA A C 1
ATOM 740 O O . ALA A 1 93 ? -22.191 1.348 16.679 1.00 88.94 93 ALA A O 1
ATOM 741 N N . MET A 1 94 ? -21.219 -0.443 17.621 1.00 89.88 94 MET A N 1
ATOM 742 C CA . MET A 1 94 ? -20.474 -0.824 16.415 1.00 89.88 94 MET A CA 1
ATOM 743 C C . MET A 1 94 ? -21.360 -1.399 15.317 1.00 89.88 94 MET A C 1
ATOM 745 O O . MET A 1 94 ? -21.110 -1.145 14.147 1.00 89.88 94 MET A O 1
ATOM 749 N N . THR A 1 95 ? -22.426 -2.116 15.676 1.00 87.75 95 THR A N 1
ATOM 750 C CA . THR A 1 95 ? -23.394 -2.631 14.689 1.00 87.75 95 THR A CA 1
ATOM 751 C C . THR A 1 95 ? -24.170 -1.499 14.007 1.00 87.75 95 THR A C 1
ATOM 753 O O . THR A 1 95 ? -24.640 -1.670 12.893 1.00 87.75 95 THR A O 1
ATOM 756 N N . ILE A 1 96 ? -24.330 -0.353 14.679 1.00 91.62 96 ILE A N 1
ATOM 757 C CA . ILE A 1 96 ? -24.943 0.857 14.105 1.00 91.62 96 ILE A CA 1
ATOM 758 C C . ILE A 1 96 ? -23.930 1.661 13.274 1.00 91.62 96 ILE A C 1
ATOM 760 O O . ILE A 1 96 ? -24.325 2.389 12.367 1.00 91.62 96 ILE A O 1
ATOM 764 N N . PHE A 1 97 ? -22.646 1.590 13.631 1.00 87.56 97 PHE A N 1
ATOM 765 C CA . PHE A 1 97 ? -21.565 2.287 12.937 1.00 87.56 97 PHE A CA 1
ATOM 766 C C . PHE A 1 97 ? -21.196 1.632 11.597 1.00 87.56 97 PHE A C 1
ATOM 768 O O . PHE A 1 97 ? -20.868 2.356 10.659 1.00 87.56 97 PHE A O 1
ATOM 775 N N . ALA A 1 98 ? -21.243 0.299 11.540 1.00 80.75 98 ALA A N 1
ATOM 776 C CA . ALA A 1 98 ? -21.053 -0.506 10.334 1.00 80.75 98 ALA A CA 1
ATOM 777 C C . ALA A 1 98 ? -22.220 -0.354 9.342 1.00 80.75 98 ALA A C 1
ATOM 779 O O . ALA A 1 98 ? -21.964 -0.328 8.118 1.00 80.75 98 ALA A O 1
#

pLDDT: mean 89.15, std 7.86, range [62.31, 98.25]

Nearest PDB structures (foldseek):
  6q8o-assembly1_A  TM=9.069E-01  e=9.468E-05  Thermus thermophilus HB8
  8qby-assembly1_A  TM=8.361E-01  e=8.140E-05  Paracoccus denitrificans PD1222
  6tjv-assembly1_C  TM=8.751E-01  e=3.172E-04  Thermosynechococcus vestitus BP-1
  7zme-assembly1_3  TM=7.403E-01  e=2.263E-03  Thermochaetoides thermophila DSM 1495
  6yj4-assembly1_A  TM=7.512E-01  e=7.031E-03  Yarrowia lipolytica

Secondary structure (DSSP, 8-state):
-TTHHHHHHHHHHHHHHHHHHHHHHHHHS-----HHHHS--STT--------PPPPTHHHHHHHHHHHHHHHHHHHHHHHHSHHHHHHHHHHHHHHH-

Foldseek 3Di:
DVVCVVVVVVVVVVVVVVVVVVVCCVVPPDDDDDPVVVDDDPVPDPDDPDDDDDDDCVVVVVVVVVVVVVVLVVVVVVCVVCVVVCDPVSVVVNVVVD

Radius of gyration: 25.24 Å; Cα contacts (8 Å, |Δi|>4): 11; chains: 1; bounding box: 53×20×63 Å

Mean predicted aligned error: 8.03 Å